Protein AF-A0A817QVK9-F1 (afdb_monomer)

Sequence (102 aa):
MHVDILDIEWAIRFHFGLRKRENTRFQMDVFDIIHTGEEEQTGIVRITVNPKYFRPTEVDLLIGNPKKAEEKLKWKRKITFKELVKEMVTADMELMRKDPTA

InterPro domains:
  IPR006368 GDP-mannose 4,6-dehydratase [PTHR43715] 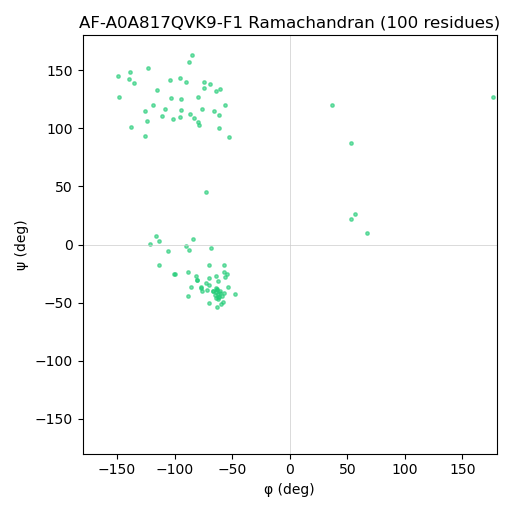(36-99)
  IPR016040 NAD(P)-binding domain [PF16363] (35-88)
  IPR036291 NAD(P)-binding domain superfamily [SSF51735] (42-92)

Organism: NCBI:txid392032

Secondary structure (DSSP, 8-state):
----THHHHHHHHHHH------SS-----------EEE-TTT--EEEE--GGG--SS--S------HHHHHHH-------HHHHHHHHHHHHHHHHHH-TT-

Radius of gyration: 24.94 Å; Cα contacts (8 Å, |Δi|>4): 41; chains: 1; bounding box: 66×49×49 Å

Solvent-accessible surface area (backbone atoms only — not comparable to full-atom values): 7004 Å² total; per-residue (Å²): 138,85,82,60,77,71,58,60,61,52,58,56,42,74,78,62,70,71,75,90,70,84,87,75,76,94,66,80,72,84,80,57,66,81,47,76,41,62,41,87,91,76,70,47,74,78,44,73,42,61,66,87,76,64,60,99,76,76,79,94,78,90,83,86,81,60,62,69,46,36,72,76,67,67,50,74,88,88,72,51,74,69,54,50,53,52,52,52,54,51,52,49,54,56,45,44,73,76,39,82,82,116

Structure (mmCIF, N/CA/C/O backbone):
data_AF-A0A817QVK9-F1
#
_entry.id   AF-A0A817QVK9-F1
#
loop_
_atom_site.group_PDB
_atom_site.id
_atom_site.type_symbol
_atom_site.label_atom_id
_atom_site.label_alt_id
_atom_site.label_comp_id
_atom_site.label_asym_id
_atom_site.label_entity_id
_atom_site.label_seq_id
_atom_site.pdbx_PDB_ins_code
_atom_site.Cartn_x
_atom_site.Cartn_y
_atom_site.Cartn_z
_atom_site.occupancy
_atom_site.B_iso_or_equiv
_atom_site.auth_seq_id
_atom_site.auth_comp_id
_atom_site.auth_asym_id
_atom_site.auth_atom_id
_atom_site.pdbx_PDB_model_num
ATOM 1 N N . MET A 1 1 ? -49.755 -31.015 -10.402 1.00 39.50 1 MET A N 1
ATOM 2 C CA . MET A 1 1 ? -48.476 -30.613 -9.783 1.00 39.50 1 MET A CA 1
ATOM 3 C C . MET A 1 1 ? -48.796 -29.531 -8.777 1.00 39.50 1 MET A C 1
ATOM 5 O O . MET A 1 1 ? -49.057 -28.403 -9.168 1.00 39.50 1 MET A O 1
ATOM 9 N N . HIS A 1 2 ? -48.946 -29.928 -7.519 1.00 36.94 2 HIS A N 1
ATOM 10 C CA . HIS A 1 2 ? -49.226 -29.022 -6.413 1.00 36.94 2 HIS A CA 1
ATOM 11 C C . HIS A 1 2 ? -47.864 -28.681 -5.809 1.00 36.94 2 HIS A C 1
ATOM 13 O O . HIS A 1 2 ? -47.145 -29.593 -5.414 1.00 36.94 2 HIS A O 1
ATOM 19 N N . VAL A 1 3 ? -47.464 -27.414 -5.881 1.00 39.34 3 VAL A N 1
ATOM 20 C CA . VAL A 1 3 ? -46.228 -26.937 -5.255 1.00 39.34 3 VAL A CA 1
ATOM 21 C C . VAL A 1 3 ? -46.656 -26.375 -3.909 1.00 39.34 3 VAL A C 1
ATOM 23 O O . VAL A 1 3 ? -47.400 -25.395 -3.862 1.00 39.34 3 VAL A O 1
ATOM 26 N N . ASP A 1 4 ? -46.284 -27.068 -2.839 1.00 38.50 4 ASP A N 1
ATOM 27 C CA . ASP A 1 4 ? -46.641 -26.697 -1.475 1.00 38.50 4 ASP A CA 1
ATOM 28 C C . ASP A 1 4 ? -45.908 -25.412 -1.065 1.00 38.50 4 ASP A C 1
ATOM 30 O O . ASP A 1 4 ? -44.714 -25.244 -1.308 1.00 38.50 4 ASP A O 1
ATOM 34 N N . ILE A 1 5 ? -46.611 -24.506 -0.381 1.00 45.84 5 ILE A N 1
ATOM 35 C CA . ILE A 1 5 ? -46.058 -23.255 0.181 1.00 45.84 5 ILE A CA 1
ATOM 36 C C . ILE A 1 5 ? -44.880 -23.516 1.145 1.00 45.84 5 ILE A C 1
ATOM 38 O O . ILE A 1 5 ? -44.059 -22.631 1.390 1.00 45.84 5 ILE A O 1
ATOM 42 N N . LEU A 1 6 ? -44.748 -24.750 1.636 1.00 43.06 6 LEU A N 1
ATOM 43 C CA . LEU A 1 6 ? -43.652 -25.207 2.488 1.00 43.06 6 LEU A CA 1
ATOM 44 C C . LEU A 1 6 ? -42.295 -25.315 1.763 1.00 43.06 6 LEU A C 1
ATOM 46 O O . LEU A 1 6 ? -41.267 -25.309 2.439 1.00 43.06 6 LEU A O 1
ATOM 50 N N . ASP A 1 7 ? -42.260 -25.345 0.425 1.00 47.91 7 ASP A N 1
ATOM 51 C CA . ASP A 1 7 ? -41.006 -25.432 -0.347 1.00 47.91 7 ASP A CA 1
ATOM 52 C C . ASP A 1 7 ? -40.294 -24.070 -0.496 1.00 47.91 7 ASP A C 1
ATOM 54 O O . ASP A 1 7 ? -39.064 -23.986 -0.523 1.00 47.91 7 ASP A O 1
ATOM 58 N N . ILE A 1 8 ? -41.048 -22.964 -0.525 1.00 49.88 8 ILE A N 1
ATOM 59 C CA . ILE A 1 8 ? -40.481 -21.608 -0.679 1.00 49.88 8 ILE A CA 1
ATOM 60 C C . ILE A 1 8 ? -39.872 -21.115 0.643 1.00 49.88 8 ILE A C 1
ATOM 62 O O . ILE A 1 8 ? -38.809 -20.490 0.656 1.00 49.88 8 ILE A O 1
ATOM 66 N N . GLU A 1 9 ? -40.500 -21.454 1.771 1.00 48.25 9 GLU A N 1
ATOM 67 C CA . GLU A 1 9 ? -39.979 -21.169 3.116 1.00 48.25 9 GLU A CA 1
ATOM 68 C C . GLU A 1 9 ? -38.633 -21.873 3.379 1.00 48.25 9 GLU A C 1
ATOM 70 O O . GLU A 1 9 ? -37.778 -21.336 4.091 1.00 48.25 9 GLU A O 1
ATOM 75 N N . TRP A 1 10 ? -38.400 -23.046 2.777 1.00 41.19 10 TRP A N 1
ATOM 76 C CA . TRP A 1 10 ? -37.140 -23.782 2.920 1.00 41.19 10 TRP A CA 1
ATOM 77 C C . TRP A 1 10 ? -36.006 -23.165 2.086 1.00 41.19 10 TRP A C 1
ATOM 79 O O . TRP A 1 10 ? -34.887 -23.003 2.582 1.00 41.19 10 TRP A O 1
ATOM 89 N N . ALA A 1 11 ? -36.307 -22.718 0.861 1.00 44.47 11 ALA A N 1
ATOM 90 C CA . ALA A 1 11 ? -35.336 -22.073 -0.027 1.00 44.47 11 ALA A CA 1
ATOM 91 C C . ALA A 1 11 ? -34.802 -20.739 0.531 1.00 44.47 11 ALA A C 1
ATOM 93 O O . ALA A 1 11 ? -33.609 -20.446 0.424 1.00 44.47 11 ALA A O 1
ATOM 94 N N . ILE A 1 12 ? -35.654 -19.952 1.196 1.00 48.06 12 ILE A N 1
ATOM 95 C CA . ILE A 1 12 ? -35.245 -18.677 1.809 1.00 48.06 12 ILE A CA 1
ATOM 96 C C . ILE A 1 12 ? -34.388 -18.913 3.066 1.00 48.06 12 ILE A C 1
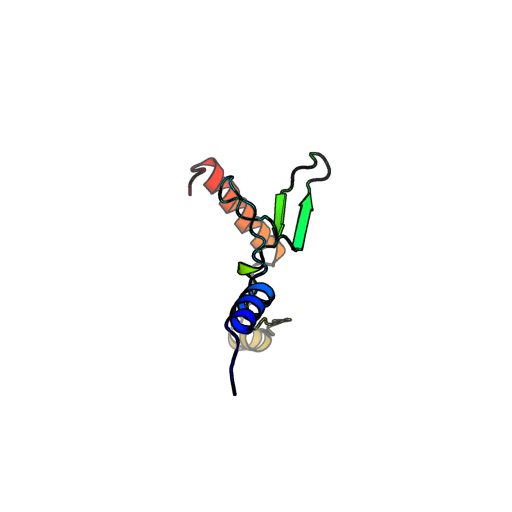ATOM 98 O O . ILE A 1 12 ? -33.448 -18.159 3.329 1.00 48.06 12 ILE A O 1
ATOM 102 N N . ARG A 1 13 ? -34.638 -19.990 3.824 1.00 45.41 13 ARG A N 1
ATOM 103 C CA . ARG A 1 13 ? -33.856 -20.319 5.029 1.00 45.41 13 ARG A CA 1
ATOM 104 C C . ARG A 1 13 ? -32.433 -20.788 4.732 1.00 45.41 13 ARG A C 1
ATOM 106 O O . ARG A 1 13 ? -31.539 -20.468 5.512 1.00 45.41 13 ARG A O 1
ATOM 113 N N . PHE A 1 14 ? -32.205 -21.512 3.635 1.00 40.78 14 PHE A N 1
ATOM 114 C CA . PHE A 1 14 ? -30.880 -22.070 3.336 1.00 40.78 14 PHE A CA 1
ATOM 115 C C . PHE A 1 14 ? -29.924 -21.054 2.690 1.00 40.78 14 PHE A C 1
ATOM 117 O O . PHE A 1 14 ? -28.715 -21.156 2.872 1.00 40.78 14 PHE A O 1
ATOM 124 N N . HIS A 1 15 ? -30.449 -20.046 1.984 1.00 48.22 15 HIS A N 1
ATOM 125 C CA . HIS A 1 15 ? -29.615 -19.032 1.328 1.00 48.22 15 HIS A CA 1
ATOM 126 C C . HIS A 1 15 ? -29.269 -17.829 2.226 1.00 48.22 15 HIS A C 1
ATOM 128 O O . HIS A 1 15 ? -28.253 -17.183 1.997 1.00 48.22 15 HIS A O 1
ATOM 134 N N . PHE A 1 16 ? -30.069 -17.536 3.262 1.00 40.09 16 PHE A N 1
ATOM 135 C CA . PHE A 1 16 ? -29.884 -16.342 4.108 1.00 40.09 16 PHE A CA 1
ATOM 136 C C . PHE A 1 16 ? -29.662 -16.609 5.605 1.00 40.09 16 PHE A C 1
ATOM 138 O O . PHE A 1 16 ? -29.503 -15.657 6.363 1.00 40.09 16 PHE A O 1
ATOM 145 N N . GLY A 1 17 ? -29.638 -17.867 6.065 1.00 44.78 17 GLY A N 1
ATOM 146 C CA . GLY A 1 17 ? -29.211 -18.200 7.434 1.00 44.78 17 GLY A CA 1
ATOM 147 C C . GLY A 1 17 ? -29.992 -17.499 8.558 1.00 44.78 17 GLY A C 1
ATOM 148 O O . GLY A 1 17 ? -29.462 -17.305 9.650 1.00 44.78 17 GLY A O 1
ATOM 149 N N . LEU A 1 18 ? -31.247 -17.104 8.326 1.00 39.09 18 LEU A N 1
ATOM 150 C CA . LEU A 1 18 ? -32.029 -16.355 9.309 1.00 39.09 18 LEU A CA 1
ATOM 151 C C . LEU A 1 18 ? -32.596 -17.289 10.385 1.00 39.09 18 LEU A C 1
ATOM 153 O O . LEU A 1 18 ? -33.573 -18.011 10.172 1.00 39.09 18 LEU A O 1
ATOM 157 N N . ARG A 1 19 ? -32.007 -17.243 11.583 1.00 39.94 19 ARG A N 1
ATOM 158 C CA . ARG A 1 19 ? -32.585 -17.832 12.796 1.00 39.94 19 ARG A CA 1
ATOM 159 C C . ARG A 1 19 ? -33.510 -16.796 13.439 1.00 39.94 19 ARG A C 1
ATOM 161 O O . ARG A 1 19 ? -33.032 -15.798 13.968 1.00 39.94 19 ARG A O 1
ATOM 168 N N . LYS A 1 20 ? -34.829 -17.028 13.448 1.00 39.94 20 LYS A N 1
ATOM 169 C CA . LYS A 1 20 ? -35.739 -16.221 14.281 1.00 39.94 20 LYS A CA 1
ATOM 170 C C . LYS A 1 20 ? -35.349 -16.407 15.751 1.00 39.94 20 LYS A C 1
ATOM 172 O O . LYS A 1 20 ? -35.546 -17.486 16.305 1.00 39.94 20 LYS A O 1
ATOM 177 N N . ARG A 1 21 ? -34.822 -15.361 16.386 1.00 40.84 21 ARG A N 1
ATOM 178 C CA . ARG A 1 21 ? -34.971 -15.169 17.830 1.00 40.84 21 ARG A CA 1
ATOM 179 C C . ARG A 1 21 ? -36.023 -14.098 18.052 1.00 40.84 21 ARG A C 1
ATOM 181 O O . ARG A 1 21 ? -35.949 -13.011 17.485 1.00 40.84 21 ARG A O 1
ATOM 188 N N . GLU A 1 22 ? -37.021 -14.449 18.846 1.00 44.06 22 GLU A N 1
ATOM 189 C CA . GLU A 1 22 ? -38.0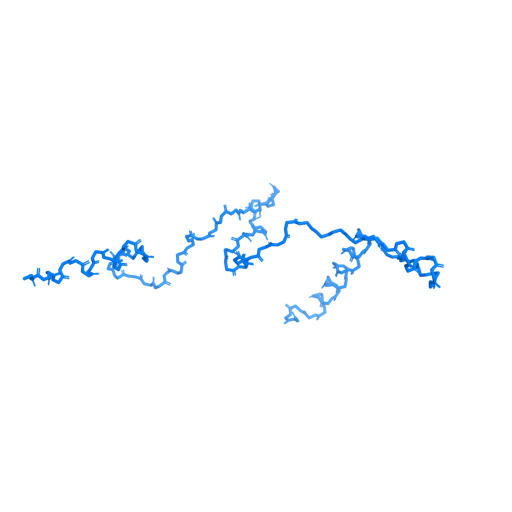08 -13.509 19.343 1.00 44.06 22 GLU A CA 1
ATOM 190 C C . GLU A 1 22 ? -37.318 -12.486 20.245 1.00 44.06 22 GLU A C 1
ATOM 192 O O . GLU A 1 22 ? -36.535 -12.843 21.122 1.00 44.06 22 GLU A O 1
A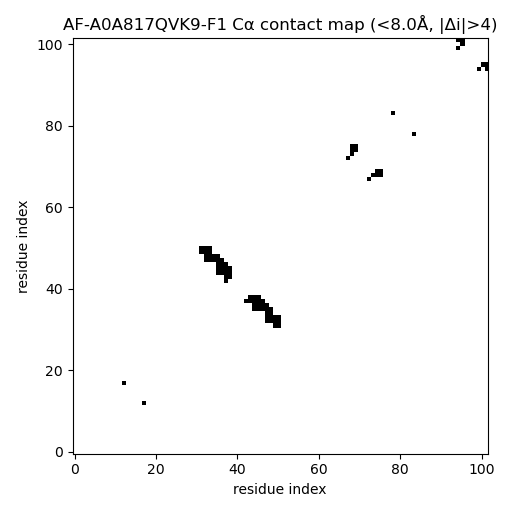TOM 197 N N . ASN A 1 23 ? -37.638 -11.218 19.993 1.00 40.88 23 ASN A N 1
ATOM 198 C CA . ASN A 1 23 ? -37.480 -10.097 20.906 1.00 40.88 23 ASN A CA 1
ATOM 199 C C . ASN A 1 23 ? -36.078 -9.906 21.505 1.00 40.88 23 ASN A C 1
ATOM 201 O O . ASN A 1 23 ? -35.815 -10.372 22.605 1.00 40.88 23 ASN A O 1
ATOM 205 N N . THR A 1 24 ? -35.208 -9.168 20.810 1.00 37.00 24 THR A N 1
ATOM 206 C CA . THR A 1 24 ? -34.251 -8.174 21.347 1.00 37.00 24 THR A CA 1
ATOM 207 C C . THR A 1 24 ? -33.429 -7.665 20.162 1.00 37.00 24 THR A C 1
ATOM 209 O O . THR A 1 24 ? -32.903 -8.490 19.432 1.00 37.00 24 THR A O 1
ATOM 212 N N . ARG A 1 25 ? -33.364 -6.332 19.986 1.00 34.50 25 ARG A N 1
ATOM 213 C CA . ARG A 1 25 ? -32.303 -5.523 19.338 1.00 34.50 25 ARG A CA 1
ATOM 214 C C . ARG A 1 25 ? -31.637 -6.155 18.103 1.00 34.50 25 ARG A C 1
ATOM 216 O O . ARG A 1 25 ? -30.966 -7.163 18.242 1.00 34.50 25 ARG A O 1
ATOM 223 N N . PHE A 1 26 ? -31.715 -5.508 16.933 1.00 36.09 26 PHE A N 1
ATOM 224 C CA . PHE A 1 26 ? -30.844 -5.829 15.792 1.00 36.09 26 PHE A CA 1
ATOM 225 C C . PHE A 1 26 ? -29.379 -5.794 16.253 1.00 36.09 26 PHE A C 1
ATOM 227 O O . PHE A 1 26 ? -28.750 -4.738 16.320 1.00 36.09 26 PHE A O 1
ATOM 234 N N . GLN A 1 27 ? -28.864 -6.944 16.666 1.00 35.91 27 GLN A N 1
ATOM 235 C CA . GLN A 1 27 ? -27.464 -7.174 16.902 1.00 35.91 27 GLN A CA 1
ATOM 236 C C . GLN A 1 27 ? -26.954 -7.493 15.510 1.00 35.91 27 GLN A C 1
ATOM 238 O O . GLN A 1 27 ? -27.355 -8.490 14.919 1.00 35.91 27 GLN A O 1
ATOM 243 N N . MET A 1 28 ? -26.195 -6.563 14.931 1.00 36.62 28 MET A N 1
ATOM 244 C CA . MET A 1 28 ? -25.488 -6.833 13.690 1.00 36.62 28 MET A CA 1
ATOM 245 C C . MET A 1 28 ? -24.541 -7.980 14.016 1.00 36.62 28 MET A C 1
ATOM 247 O O . MET A 1 28 ? -23.564 -7.802 14.745 1.00 36.62 28 MET A O 1
ATOM 251 N N . ASP A 1 29 ? -24.958 -9.174 13.620 1.00 38.31 29 ASP A N 1
ATOM 252 C CA . ASP A 1 29 ? -24.289 -10.416 13.927 1.00 38.31 29 ASP A CA 1
ATOM 253 C C . ASP A 1 29 ? -22.849 -10.305 13.426 1.00 38.31 29 ASP A C 1
ATOM 255 O O . ASP A 1 29 ? -22.588 -10.071 12.247 1.00 38.31 29 ASP A O 1
ATOM 259 N N . VAL A 1 30 ? -21.903 -10.437 14.354 1.00 46.44 30 VAL A N 1
ATOM 260 C CA . VAL A 1 30 ? -20.451 -10.475 14.120 1.00 46.44 30 VAL A CA 1
ATOM 261 C C . VAL A 1 30 ? -20.089 -11.825 13.481 1.00 46.44 30 VAL A C 1
ATOM 263 O O . VAL A 1 30 ? -19.191 -12.528 13.927 1.00 46.44 30 VAL A O 1
ATOM 266 N N . PHE A 1 31 ? -20.861 -12.256 12.484 1.00 43.78 31 PHE A N 1
ATOM 267 C CA . PHE A 1 31 ? -20.775 -13.590 11.892 1.00 43.78 31 PHE A CA 1
ATOM 268 C C . PHE A 1 31 ? -19.808 -13.670 10.708 1.00 43.78 31 PHE A C 1
ATOM 270 O O . PHE A 1 31 ? -19.557 -14.758 10.205 1.00 43.78 31 PHE A O 1
ATOM 277 N N . ASP A 1 32 ? -19.192 -12.547 10.338 1.00 52.41 32 ASP A N 1
ATOM 278 C CA . ASP A 1 32 ? -18.344 -12.447 9.151 1.00 52.41 32 ASP A CA 1
ATOM 279 C C . ASP A 1 32 ? -16.871 -12.124 9.466 1.00 52.41 32 ASP A C 1
ATOM 281 O O . ASP A 1 32 ? -16.084 -11.897 8.553 1.00 52.41 32 ASP A O 1
ATOM 285 N N . ILE A 1 33 ? -16.436 -12.100 10.734 1.00 54.56 33 ILE A N 1
ATOM 286 C CA . ILE A 1 33 ? -15.010 -11.880 11.042 1.00 54.56 33 ILE A CA 1
ATOM 287 C C . ILE A 1 33 ? -14.241 -13.181 10.815 1.00 54.56 33 ILE A C 1
ATOM 289 O O . ILE A 1 33 ? -14.277 -14.091 11.638 1.00 54.56 33 ILE A O 1
ATOM 293 N N . ILE A 1 34 ? -13.520 -13.254 9.696 1.00 64.31 34 ILE A N 1
ATOM 294 C CA . ILE A 1 34 ? -12.744 -14.448 9.335 1.00 64.31 34 ILE A CA 1
ATOM 295 C C . ILE A 1 34 ? -11.437 -14.513 10.150 1.00 64.31 34 ILE A C 1
ATOM 297 O O . ILE A 1 34 ? -11.023 -15.597 10.545 1.00 64.31 34 ILE A O 1
ATOM 301 N N . HIS A 1 35 ? -10.788 -13.369 10.416 1.00 70.88 35 HIS A N 1
ATOM 302 C CA . HIS A 1 35 ? -9.516 -13.290 11.153 1.00 70.88 35 HIS A CA 1
ATOM 303 C C . HIS A 1 35 ? -9.384 -11.976 11.947 1.00 70.88 35 HIS A C 1
ATOM 305 O O . HIS A 1 35 ? -9.811 -10.916 11.473 1.00 70.88 35 HIS A O 1
ATOM 311 N N . THR A 1 36 ? -8.748 -12.041 13.123 1.00 84.69 36 THR A N 1
ATOM 312 C CA . THR A 1 36 ? -8.415 -10.895 13.989 1.00 84.69 36 THR A CA 1
ATOM 313 C C . THR A 1 36 ? -6.912 -10.823 14.274 1.00 84.69 36 THR A C 1
ATOM 315 O O . THR A 1 36 ? -6.213 -11.834 14.257 1.00 84.69 36 THR A O 1
ATOM 318 N N . GLY A 1 37 ? -6.412 -9.609 14.513 1.00 87.69 37 GLY A N 1
ATOM 319 C CA . GLY A 1 37 ? -5.059 -9.341 14.995 1.00 87.69 37 GLY A CA 1
ATOM 320 C C . GLY A 1 37 ? -5.112 -8.623 16.339 1.00 87.69 37 GLY 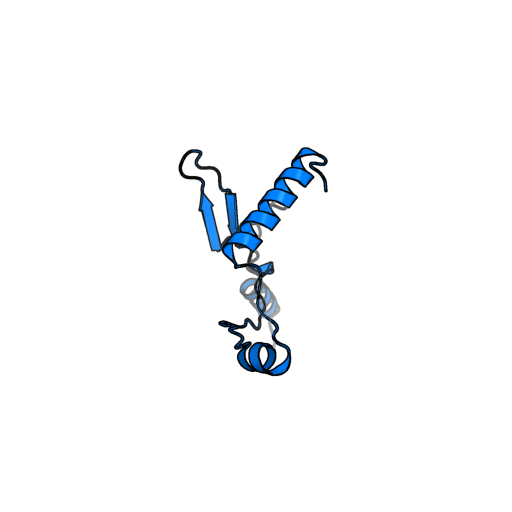A C 1
ATOM 321 O O . GLY A 1 37 ? -5.674 -7.526 16.433 1.00 87.69 37 GLY A O 1
ATOM 322 N N . GLU A 1 38 ? -4.531 -9.244 17.361 1.00 90.62 38 GLU A N 1
ATOM 323 C CA . GLU A 1 38 ? -4.480 -8.740 18.735 1.00 90.62 38 GLU A CA 1
ATOM 324 C C . GLU A 1 38 ? -3.099 -8.182 19.070 1.00 90.62 38 GLU A C 1
ATOM 326 O O . GLU A 1 38 ? -2.065 -8.710 18.658 1.00 90.62 38 GLU A O 1
ATOM 331 N N . GLU A 1 39 ? -3.084 -7.087 19.821 1.00 91.94 39 GLU A N 1
ATOM 332 C CA . GLU A 1 39 ? -1.866 -6.541 20.403 1.00 91.94 39 GLU A CA 1
ATOM 333 C C . GLU A 1 39 ? -1.446 -7.393 21.608 1.00 91.94 39 GLU A C 1
ATOM 335 O O . GLU A 1 39 ? -2.147 -7.440 22.616 1.00 91.94 39 GLU A O 1
ATOM 340 N N . GLU A 1 40 ? -0.276 -8.030 21.521 1.00 86.62 40 GLU A N 1
ATOM 341 C CA . GLU A 1 40 ? 0.225 -9.008 22.503 1.00 86.62 40 GLU A CA 1
ATOM 342 C C . GLU A 1 40 ? 0.237 -8.488 23.950 1.00 86.62 40 GLU A C 1
ATOM 344 O O . GLU A 1 40 ? -0.045 -9.223 24.891 1.00 86.62 40 GLU A O 1
ATOM 349 N N . GLN A 1 41 ? 0.543 -7.205 24.135 1.00 92.00 41 GLN A N 1
ATOM 350 C CA . GLN A 1 41 ? 0.728 -6.602 25.457 1.00 92.00 41 GLN A CA 1
ATOM 351 C C . GLN A 1 41 ? -0.592 -6.238 26.140 1.00 92.00 41 GLN A C 1
ATOM 353 O O . GLN A 1 41 ? -0.670 -6.218 27.367 1.00 92.00 41 GLN A O 1
ATOM 358 N N . THR A 1 42 ? -1.616 -5.899 25.357 1.00 92.88 42 THR A N 1
ATOM 359 C CA . THR A 1 42 ? -2.870 -5.325 25.866 1.00 92.88 42 THR A CA 1
ATOM 360 C C . THR A 1 42 ? -4.060 -6.261 25.678 1.00 92.88 42 THR A C 1
ATOM 362 O O . THR A 1 42 ? -5.094 -6.056 26.312 1.00 92.88 42 THR A O 1
ATOM 365 N N . GLY A 1 43 ? -3.940 -7.264 24.803 1.00 89.25 43 GLY A N 1
ATOM 366 C CA . GLY A 1 43 ? -5.049 -8.115 24.365 1.00 89.25 43 GLY A CA 1
ATOM 367 C C . GLY A 1 43 ? -6.095 -7.369 23.530 1.00 89.25 43 GLY A C 1
ATOM 368 O O . GLY A 1 43 ? -7.174 -7.897 23.273 1.00 89.25 43 GLY A O 1
ATOM 369 N N . ILE A 1 44 ? -5.825 -6.124 23.122 1.00 92.31 44 ILE A N 1
ATOM 370 C CA . ILE A 1 44 ? -6.771 -5.325 22.340 1.00 92.31 44 ILE A CA 1
ATOM 371 C C . ILE A 1 44 ? -6.703 -5.773 20.880 1.00 92.31 44 ILE A C 1
ATOM 373 O O . ILE A 1 44 ? -5.641 -5.748 20.255 1.00 92.31 44 ILE A O 1
ATOM 377 N N . VAL A 1 45 ? -7.855 -6.115 20.301 1.00 91.25 45 VAL A N 1
ATOM 378 C CA . VAL A 1 45 ? -7.984 -6.359 18.859 1.00 91.25 45 VAL A CA 1
ATOM 379 C C . VAL A 1 45 ? -7.737 -5.048 18.106 1.00 91.25 45 VAL A C 1
ATOM 381 O O . VAL A 1 45 ? -8.505 -4.094 18.235 1.00 91.25 45 VAL A O 1
ATOM 384 N N . ARG A 1 46 ? -6.663 -4.992 17.311 1.00 91.00 46 ARG A N 1
ATOM 385 C CA . ARG A 1 46 ? -6.298 -3.824 16.487 1.00 91.00 46 ARG A CA 1
ATOM 386 C C . ARG A 1 46 ? -6.719 -3.973 15.029 1.00 91.00 46 ARG A C 1
ATOM 388 O O . ARG A 1 46 ? -6.903 -2.969 14.349 1.00 91.00 46 ARG A O 1
ATOM 395 N N . ILE A 1 47 ? -6.851 -5.207 14.542 1.00 91.44 47 ILE A N 1
ATOM 396 C CA . ILE A 1 47 ? -7.111 -5.509 13.129 1.00 91.44 47 ILE A CA 1
ATOM 397 C C . ILE A 1 47 ? -8.201 -6.576 13.034 1.00 91.44 47 ILE A C 1
ATOM 399 O O . ILE A 1 47 ? -8.192 -7.547 13.787 1.00 91.44 47 ILE A O 1
ATOM 403 N N . THR A 1 48 ? -9.125 -6.417 12.086 1.00 90.88 48 THR A N 1
ATOM 404 C CA . THR A 1 48 ? -10.134 -7.429 11.741 1.00 90.88 48 THR A CA 1
ATOM 405 C C . THR A 1 48 ? -10.305 -7.497 10.225 1.00 90.88 48 THR A C 1
ATOM 407 O O . THR A 1 48 ? -10.126 -6.495 9.531 1.00 90.88 48 THR A O 1
ATOM 410 N N . VAL A 1 49 ? -10.632 -8.678 9.700 1.00 89.50 49 VAL A N 1
ATOM 411 C CA . VAL A 1 49 ? -10.941 -8.872 8.276 1.00 89.50 49 VAL A CA 1
ATOM 412 C C . VAL A 1 49 ? -12.448 -8.783 8.063 1.00 89.50 49 VAL A C 1
ATOM 414 O O . VAL A 1 49 ? -13.199 -9.531 8.683 1.00 89.50 49 VAL A O 1
ATOM 417 N N . ASN A 1 50 ? -12.881 -7.903 7.156 1.00 88.81 50 ASN A N 1
ATOM 418 C CA . ASN A 1 50 ? -14.282 -7.774 6.760 1.00 88.81 50 ASN A CA 1
ATOM 419 C C . ASN A 1 50 ? -14.495 -8.314 5.324 1.00 88.81 50 ASN A C 1
ATOM 421 O O . ASN A 1 50 ? -13.957 -7.729 4.377 1.00 88.81 50 ASN A O 1
ATOM 425 N N . PRO A 1 51 ? -15.299 -9.383 5.142 1.00 87.19 51 PRO A N 1
ATOM 426 C CA . PRO A 1 51 ? -15.590 -10.017 3.853 1.00 87.19 51 PRO A CA 1
ATOM 427 C C . PRO A 1 51 ? -16.134 -9.073 2.784 1.00 87.19 51 PRO A C 1
ATOM 429 O O . PRO A 1 51 ? -15.918 -9.299 1.596 1.00 87.19 51 PRO A O 1
ATOM 432 N N . LYS A 1 52 ? -16.778 -7.972 3.188 1.00 90.69 52 LYS A N 1
ATOM 433 C CA . LYS A 1 52 ? -17.302 -6.947 2.278 1.00 90.69 52 LYS A CA 1
ATOM 434 C C . LYS A 1 52 ? -16.233 -6.363 1.346 1.00 90.69 52 LYS A C 1
ATOM 436 O O . LYS A 1 52 ? -16.578 -5.887 0.267 1.00 90.69 52 LYS A O 1
ATOM 441 N N . TYR A 1 53 ? -14.965 -6.350 1.761 1.00 89.06 53 TYR A N 1
ATOM 442 C CA . TYR A 1 53 ? -13.876 -5.780 0.962 1.00 89.06 53 TYR A CA 1
ATOM 443 C C . TYR A 1 53 ? -13.234 -6.769 -0.020 1.00 89.06 53 TYR A C 1
ATOM 445 O O . TYR A 1 53 ? -12.397 -6.349 -0.816 1.00 89.06 53 TYR A O 1
ATOM 453 N N . PHE A 1 54 ? -13.620 -8.049 -0.011 1.00 89.25 54 PHE A N 1
ATOM 454 C CA . PHE A 1 54 ? -13.155 -9.005 -1.018 1.00 89.25 54 PHE A CA 1
ATOM 455 C C . PHE A 1 54 ? -13.861 -8.746 -2.343 1.00 89.25 54 PHE A C 1
ATOM 457 O O . PHE A 1 54 ? -15.084 -8.584 -2.385 1.00 89.25 54 PHE A O 1
ATOM 464 N N . ARG A 1 55 ? -13.108 -8.734 -3.445 1.00 91.44 55 ARG A N 1
ATOM 465 C CA . ARG A 1 55 ? -13.706 -8.626 -4.777 1.00 91.44 55 ARG A CA 1
ATOM 466 C C . AR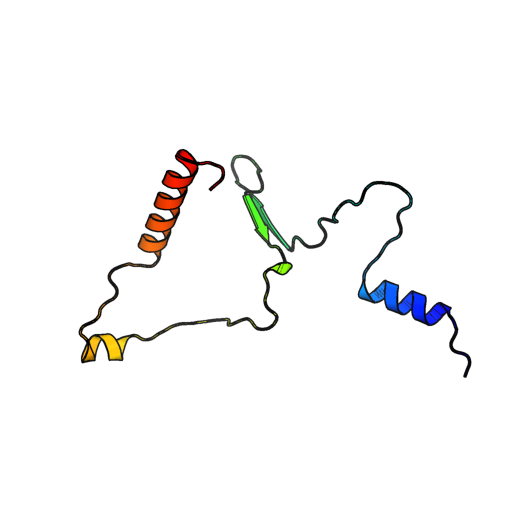G A 1 55 ? -13.881 -10.018 -5.387 1.00 91.44 55 ARG A C 1
ATOM 468 O O . ARG A 1 55 ? -13.002 -10.859 -5.225 1.00 91.44 55 ARG A O 1
ATOM 475 N N . PRO A 1 56 ? -14.972 -10.266 -6.140 1.00 89.31 56 PRO A N 1
ATOM 476 C CA . PRO A 1 56 ? -15.204 -11.554 -6.805 1.00 89.31 56 PRO A CA 1
ATOM 477 C C . PRO A 1 56 ? -14.085 -11.975 -7.766 1.00 89.31 56 PRO A C 1
ATOM 479 O O . PRO A 1 56 ? -13.919 -13.155 -8.056 1.00 89.31 56 PRO A O 1
ATOM 482 N N . THR A 1 57 ? -13.329 -11.003 -8.272 1.00 90.19 57 THR A N 1
ATOM 483 C CA . THR A 1 57 ? -12.185 -11.203 -9.159 1.00 90.19 57 THR A CA 1
ATOM 484 C C . THR A 1 57 ? -10.973 -10.501 -8.562 1.00 90.19 57 THR A C 1
ATOM 486 O O . THR A 1 57 ? -10.783 -9.300 -8.776 1.00 90.19 57 THR A O 1
ATOM 489 N N . GLU A 1 58 ? -10.175 -11.231 -7.787 1.00 88.12 58 GLU A N 1
ATOM 490 C CA . GLU A 1 58 ? -8.885 -10.738 -7.309 1.00 88.12 58 GLU A CA 1
ATOM 491 C C . GLU A 1 58 ? -7.766 -11.026 -8.308 1.00 88.12 58 GLU A C 1
ATOM 493 O O . GLU A 1 58 ? -7.864 -11.904 -9.166 1.00 88.12 58 GLU A O 1
ATOM 498 N N . VAL A 1 59 ? -6.702 -10.235 -8.206 1.00 91.12 59 VAL A N 1
ATOM 499 C CA . VAL A 1 59 ? -5.467 -10.453 -8.957 1.00 91.12 59 VAL A CA 1
ATOM 500 C C . VAL A 1 59 ? -4.391 -10.864 -7.965 1.00 91.12 59 VAL A C 1
ATOM 502 O O . VAL A 1 59 ? -3.949 -10.040 -7.169 1.00 91.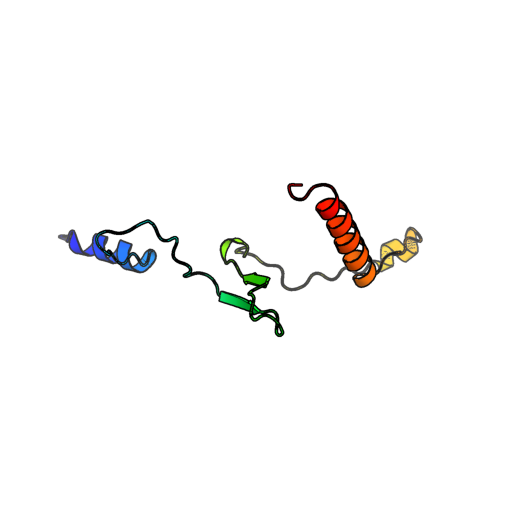12 59 VAL A O 1
ATOM 505 N N . ASP A 1 60 ? -3.960 -12.123 -8.034 1.00 90.81 60 ASP A N 1
ATOM 506 C CA . ASP A 1 60 ? -3.062 -12.709 -7.030 1.00 90.81 60 ASP A CA 1
ATOM 507 C C . ASP A 1 60 ? -1.689 -12.027 -6.975 1.00 90.81 60 ASP A C 1
ATOM 509 O O . ASP A 1 60 ? -1.108 -11.856 -5.903 1.00 90.81 60 ASP A O 1
ATOM 513 N N . LEU A 1 61 ? -1.143 -11.639 -8.133 1.00 94.19 61 LEU A N 1
ATOM 514 C CA . LEU A 1 61 ? 0.189 -11.055 -8.210 1.00 94.19 61 LEU A CA 1
ATOM 515 C C . LEU A 1 61 ? 0.317 -10.037 -9.342 1.00 94.19 61 LEU A C 1
ATOM 517 O O . LEU A 1 61 ? 0.085 -10.337 -10.513 1.00 94.19 61 LEU A O 1
ATOM 521 N N . LEU A 1 62 ? 0.784 -8.841 -8.986 1.00 95.19 62 LEU A N 1
ATOM 522 C CA . LEU A 1 62 ? 1.108 -7.768 -9.920 1.00 95.19 62 LEU A CA 1
ATOM 523 C C . LEU A 1 62 ? 2.561 -7.331 -9.726 1.00 95.19 62 LEU A C 1
ATOM 525 O O . LEU A 1 62 ? 2.897 -6.653 -8.757 1.00 95.19 62 LEU A O 1
ATOM 529 N N . ILE A 1 63 ? 3.427 -7.701 -10.672 1.00 95.69 63 ILE A N 1
ATOM 530 C CA . ILE A 1 63 ? 4.836 -7.292 -10.696 1.00 95.69 63 ILE A CA 1
ATOM 531 C C . ILE A 1 63 ? 5.145 -6.648 -12.048 1.00 95.69 63 ILE A C 1
ATOM 533 O O . ILE A 1 63 ? 5.118 -7.302 -13.0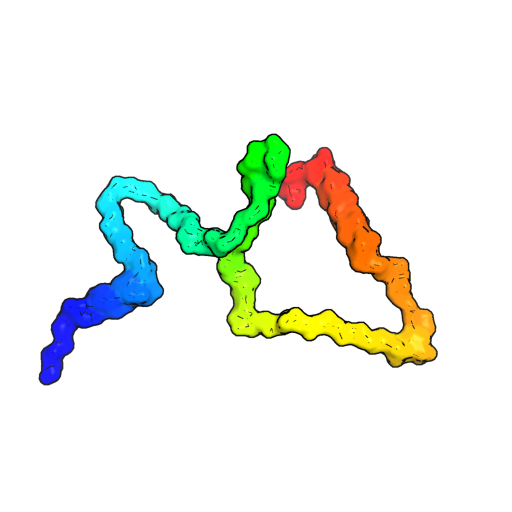89 1.00 95.69 63 ILE A O 1
ATOM 537 N N . GLY A 1 64 ? 5.465 -5.354 -12.034 1.00 95.75 64 GLY A N 1
ATOM 538 C CA . GLY A 1 64 ? 5.881 -4.613 -13.226 1.00 95.75 64 GLY A CA 1
ATOM 539 C C . GLY A 1 64 ? 7.396 -4.654 -13.449 1.00 95.75 64 GLY A C 1
ATOM 540 O O . GLY A 1 64 ? 8.169 -4.492 -12.508 1.00 95.75 64 GLY A O 1
ATOM 541 N N . ASN A 1 65 ? 7.828 -4.800 -14.707 1.00 96.94 65 ASN A N 1
ATOM 542 C CA . ASN A 1 65 ? 9.228 -4.639 -15.114 1.00 96.94 65 ASN A CA 1
ATOM 543 C C . ASN A 1 65 ? 9.443 -3.260 -15.781 1.00 96.94 65 ASN A C 1
ATOM 545 O O . ASN A 1 65 ? 9.010 -3.064 -16.920 1.00 96.94 65 ASN A O 1
ATOM 549 N N . PRO A 1 66 ? 10.129 -2.305 -15.125 1.00 97.00 66 PRO A N 1
ATOM 550 C CA . PRO A 1 66 ? 10.299 -0.950 -15.646 1.00 97.00 66 PRO A CA 1
ATOM 551 C C . PRO A 1 66 ? 11.459 -0.778 -16.643 1.00 97.00 66 PRO A C 1
ATOM 553 O O . PRO A 1 66 ? 11.700 0.349 -17.078 1.00 97.00 66 PRO A O 1
ATOM 556 N N . LYS A 1 67 ? 12.165 -1.846 -17.046 1.00 98.00 67 LYS A N 1
ATOM 557 C CA . LYS A 1 67 ? 13.397 -1.775 -17.862 1.00 98.00 67 LYS A CA 1
ATOM 558 C C . LYS A 1 67 ? 13.288 -0.854 -19.087 1.00 98.00 67 LYS A C 1
ATOM 560 O O . LYS A 1 67 ? 14.173 -0.042 -19.339 1.00 98.00 67 LYS A O 1
ATOM 565 N N . LYS A 1 68 ? 12.164 -0.899 -19.814 1.00 97.88 68 LYS A N 1
ATOM 566 C CA . LYS A 1 68 ? 11.927 -0.042 -20.993 1.00 97.88 68 LYS A CA 1
ATOM 567 C C . LYS A 1 68 ? 11.946 1.457 -20.655 1.00 97.88 68 LYS A C 1
ATOM 569 O O . LYS A 1 68 ? 12.455 2.253 -21.443 1.00 97.88 68 LYS A O 1
ATOM 574 N N . ALA A 1 69 ? 11.374 1.846 -19.517 1.00 97.94 69 ALA A N 1
ATOM 575 C CA . ALA A 1 69 ? 11.352 3.235 -19.064 1.00 97.94 69 ALA A CA 1
ATOM 576 C C . ALA A 1 69 ? 12.742 3.684 -18.594 1.00 97.94 69 ALA A C 1
ATOM 578 O O . ALA A 1 69 ? 13.175 4.789 -18.918 1.00 97.94 69 ALA A O 1
ATOM 579 N N . GLU A 1 70 ? 13.474 2.809 -17.905 1.00 98.12 70 GLU A N 1
ATOM 580 C CA . GLU A 1 70 ? 14.847 3.080 -17.464 1.00 98.12 70 GLU A CA 1
ATOM 581 C C . GLU A 1 70 ? 15.791 3.312 -18.654 1.00 98.12 70 GLU A C 1
ATOM 583 O O . GLU A 1 70 ? 16.586 4.253 -18.658 1.00 98.12 70 GLU A O 1
ATOM 588 N N . GLU A 1 71 ? 15.671 2.504 -19.708 1.00 98.31 71 GLU A N 1
ATOM 589 C CA . GLU A 1 71 ? 16.525 2.604 -20.893 1.00 98.31 71 GLU A CA 1
ATOM 590 C C . GLU A 1 71 ? 16.233 3.856 -21.723 1.00 98.31 71 GLU A C 1
ATOM 592 O O . GLU A 1 71 ? 17.161 4.604 -22.060 1.00 98.31 71 GLU A O 1
ATOM 597 N N . LYS A 1 72 ? 14.950 4.081 -22.045 1.00 98.31 72 LYS A N 1
ATOM 598 C CA . LYS A 1 72 ? 14.521 5.119 -22.994 1.00 98.31 72 LYS A CA 1
ATOM 599 C C . LYS A 1 72 ? 14.337 6.487 -22.356 1.00 98.31 72 LYS A C 1
ATOM 601 O O . LYS A 1 72 ? 14.639 7.488 -22.991 1.00 98.31 72 LYS A O 1
ATOM 606 N N . LEU A 1 73 ? 13.836 6.525 -21.125 1.00 98.31 73 LEU A N 1
ATOM 607 C CA . LEU A 1 73 ? 13.475 7.769 -20.440 1.00 98.31 73 LEU A CA 1
ATOM 608 C C . LEU A 1 73 ? 14.474 8.141 -19.344 1.00 98.31 73 LEU A C 1
ATOM 610 O O . LEU A 1 73 ? 14.328 9.192 -18.729 1.00 98.31 73 LEU A O 1
ATOM 614 N N . LYS A 1 74 ? 15.458 7.273 -19.059 1.00 97.31 74 LYS A N 1
ATOM 615 C CA . LYS A 1 74 ? 16.375 7.409 -17.911 1.00 97.31 74 LYS A CA 1
ATOM 616 C C . LYS A 1 74 ? 15.635 7.569 -16.579 1.00 97.31 74 LYS A C 1
ATOM 618 O O . LYS A 1 74 ? 16.191 8.071 -15.605 1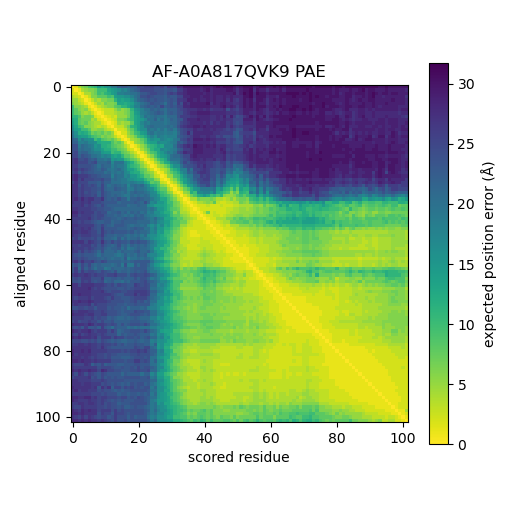.00 97.31 74 LYS A O 1
ATOM 623 N N . TRP A 1 75 ? 14.381 7.125 -16.532 1.00 98.06 75 TRP A N 1
ATOM 624 C CA . TRP A 1 75 ? 13.554 7.171 -15.339 1.00 98.06 75 TRP A CA 1
ATOM 625 C C . TRP A 1 75 ? 14.015 6.100 -14.354 1.00 98.06 75 TRP A C 1
ATOM 627 O O . TRP A 1 75 ? 14.320 4.987 -14.764 1.00 98.06 75 TRP A O 1
ATOM 637 N N . LYS A 1 76 ? 14.044 6.418 -13.058 1.00 96.38 76 LYS A N 1
ATOM 638 C CA . LYS A 1 76 ? 14.299 5.453 -11.982 1.00 96.38 76 LYS A CA 1
ATOM 639 C C . LYS A 1 76 ? 13.379 5.739 -10.803 1.00 96.38 76 LYS A C 1
ATOM 641 O O . LYS A 1 76 ? 13.150 6.904 -10.468 1.00 96.38 76 LYS A O 1
ATOM 646 N N . ARG A 1 77 ? 12.894 4.680 -10.145 1.00 96.06 77 ARG A N 1
ATOM 647 C CA . ARG A 1 77 ? 12.178 4.808 -8.867 1.00 96.06 77 ARG A CA 1
ATOM 648 C C . ARG A 1 77 ? 13.102 5.447 -7.825 1.00 96.06 77 ARG A C 1
ATOM 650 O O . ARG A 1 77 ? 14.260 5.050 -7.712 1.00 96.06 77 ARG A O 1
ATOM 657 N N . LYS A 1 78 ? 12.589 6.426 -7.083 1.00 97.00 78 LYS A N 1
ATOM 658 C CA . LYS A 1 78 ? 13.340 7.124 -6.025 1.00 97.00 78 LYS A CA 1
ATOM 659 C C . LYS A 1 78 ? 13.007 6.623 -4.623 1.00 97.00 78 LYS A C 1
ATOM 661 O O . LYS A 1 78 ? 13.834 6.752 -3.738 1.00 97.00 78 LYS A O 1
ATOM 666 N N . ILE A 1 79 ? 11.811 6.064 -4.455 1.00 97.06 79 ILE A N 1
ATOM 667 C CA . ILE A 1 79 ? 11.251 5.651 -3.171 1.00 97.06 79 ILE A CA 1
ATOM 668 C C . ILE A 1 79 ? 11.075 4.134 -3.174 1.00 97.06 79 ILE A C 1
ATOM 670 O O . ILE A 1 79 ? 10.587 3.546 -4.146 1.00 97.06 79 ILE A O 1
ATOM 674 N N . THR A 1 80 ? 11.508 3.493 -2.095 1.00 97.38 80 THR A N 1
ATOM 675 C CA . THR A 1 80 ? 11.262 2.077 -1.821 1.00 97.38 80 THR A CA 1
ATOM 676 C C . THR A 1 80 ? 9.904 1.877 -1.152 1.00 97.38 80 THR A C 1
ATOM 678 O O . THR A 1 80 ? 9.331 2.794 -0.573 1.00 97.38 80 THR A O 1
ATOM 681 N N . PHE A 1 81 ? 9.392 0.645 -1.163 1.00 96.44 81 PHE A N 1
ATOM 682 C CA . PHE A 1 81 ? 8.129 0.327 -0.492 1.00 96.44 81 PHE A CA 1
ATOM 683 C C . PHE A 1 81 ? 8.142 0.677 1.007 1.00 96.44 81 PHE A C 1
ATOM 685 O O . PHE A 1 81 ? 7.186 1.247 1.517 1.00 96.44 81 PHE A O 1
ATOM 692 N N . LYS A 1 82 ? 9.247 0.392 1.711 1.00 97.94 82 LYS A N 1
ATOM 693 C CA . LYS A 1 82 ? 9.367 0.686 3.149 1.00 97.94 82 LYS A CA 1
ATOM 694 C C . LYS A 1 82 ? 9.370 2.187 3.436 1.00 97.94 82 LYS A C 1
ATOM 696 O O . LYS A 1 82 ? 8.771 2.614 4.417 1.00 97.94 82 LYS A O 1
ATOM 701 N N . GLU A 1 83 ? 10.042 2.970 2.596 1.00 98.31 83 GLU A N 1
ATOM 702 C CA . GLU A 1 83 ? 10.048 4.431 2.714 1.00 98.31 83 GLU A CA 1
ATOM 703 C C . GLU A 1 83 ? 8.657 5.006 2.468 1.00 98.31 83 GLU A C 1
ATOM 705 O O . GLU A 1 83 ? 8.210 5.820 3.266 1.00 98.31 83 GLU A O 1
ATOM 710 N N . LEU A 1 84 ? 7.944 4.510 1.451 1.00 98.25 84 LEU A N 1
ATOM 711 C CA . LEU A 1 84 ? 6.565 4.915 1.177 1.00 98.25 84 LEU A CA 1
ATOM 712 C C . LEU A 1 84 ? 5.647 4.650 2.378 1.00 98.25 84 LEU A C 1
ATOM 714 O O . LEU A 1 84 ? 4.945 5.553 2.821 1.00 98.25 84 LEU A O 1
ATOM 718 N N . VAL A 1 85 ? 5.692 3.440 2.949 1.00 98.19 85 VAL A N 1
ATOM 719 C CA . VAL A 1 85 ? 4.901 3.095 4.146 1.00 98.19 85 VAL A CA 1
ATOM 720 C C . VAL A 1 85 ? 5.241 4.026 5.311 1.00 98.19 85 VAL A C 1
ATOM 722 O O . VAL A 1 85 ? 4.342 4.524 5.985 1.00 98.19 85 VAL A O 1
ATOM 725 N N . LYS A 1 86 ? 6.531 4.296 5.540 1.00 98.12 86 LYS A N 1
ATOM 726 C CA . LYS A 1 86 ? 6.973 5.197 6.610 1.00 98.12 86 LYS A CA 1
ATOM 727 C C . LYS A 1 86 ? 6.452 6.620 6.405 1.00 98.12 86 LYS A C 1
ATOM 729 O O . LYS A 1 86 ? 5.993 7.228 7.370 1.00 98.12 86 LYS A O 1
ATOM 734 N N . GLU A 1 87 ? 6.538 7.147 5.187 1.00 98.25 87 GLU A N 1
ATOM 735 C CA . GLU A 1 87 ? 6.076 8.496 4.850 1.00 98.25 87 GLU A CA 1
ATOM 736 C C . GLU A 1 87 ? 4.564 8.628 5.062 1.00 98.25 87 GLU A C 1
ATOM 738 O O . GLU A 1 87 ? 4.133 9.543 5.759 1.00 98.25 87 GLU A O 1
ATOM 743 N N . MET A 1 88 ? 3.783 7.658 4.573 1.00 98.19 88 MET A N 1
ATOM 744 C CA . MET A 1 88 ? 2.326 7.629 4.739 1.00 98.19 88 MET A CA 1
ATOM 745 C C . MET A 1 88 ? 1.912 7.595 6.215 1.00 98.19 88 MET A C 1
ATOM 747 O O . MET A 1 88 ? 1.157 8.452 6.659 1.00 98.19 88 MET A O 1
ATOM 751 N N . VAL A 1 89 ? 2.466 6.667 7.006 1.00 97.81 89 VAL A N 1
ATOM 752 C CA . VAL A 1 89 ? 2.138 6.558 8.440 1.00 97.81 89 VAL A CA 1
ATOM 753 C C . VAL A 1 89 ? 2.549 7.819 9.200 1.00 97.81 89 VAL A C 1
ATOM 755 O O . VAL A 1 89 ? 1.830 8.266 10.088 1.00 97.81 89 VAL A O 1
ATOM 758 N N . THR A 1 90 ? 3.696 8.414 8.864 1.00 98.25 90 THR A N 1
ATOM 759 C CA . THR A 1 90 ? 4.140 9.659 9.509 1.00 98.25 90 THR A CA 1
ATOM 760 C C . THR A 1 90 ? 3.177 10.805 9.214 1.00 98.25 90 THR A C 1
ATOM 762 O O . THR A 1 90 ? 2.774 11.504 10.142 1.00 98.25 90 THR A O 1
ATOM 765 N N . ALA A 1 91 ? 2.768 10.956 7.954 1.00 98.00 91 ALA A N 1
ATOM 766 C CA . ALA A 1 91 ? 1.813 11.976 7.546 1.00 98.00 91 ALA A CA 1
ATOM 767 C C . ALA A 1 91 ? 0.453 11.800 8.243 1.00 98.00 91 ALA A C 1
ATOM 769 O O . ALA A 1 91 ? -0.074 12.766 8.795 1.00 98.00 91 ALA A O 1
ATOM 770 N N . ASP A 1 92 ? -0.072 10.573 8.302 1.00 98.06 92 ASP A N 1
ATOM 771 C CA . ASP A 1 92 ? -1.340 10.284 8.981 1.00 98.06 92 ASP A CA 1
ATOM 772 C C . ASP A 1 92 ? -1.249 10.546 10.490 1.00 98.06 92 ASP A C 1
ATOM 774 O O . ASP A 1 92 ? -2.150 11.148 11.071 1.00 98.06 92 ASP A O 1
ATOM 778 N N . MET A 1 93 ? -0.141 10.181 11.146 1.00 97.75 93 MET A N 1
ATOM 779 C CA . MET A 1 93 ? 0.067 10.511 12.562 1.00 97.75 93 MET A CA 1
ATOM 780 C C . MET A 1 93 ? 0.078 12.024 12.805 1.00 97.75 93 MET A C 1
ATOM 782 O O . MET A 1 93 ? -0.484 12.493 13.796 1.00 97.75 93 MET A O 1
ATOM 786 N N . GLU A 1 94 ? 0.723 12.801 11.935 1.00 97.88 94 GLU A N 1
ATOM 787 C CA . GLU A 1 94 ? 0.732 14.262 12.044 1.00 97.88 94 GLU A CA 1
ATOM 788 C C . GLU A 1 94 ? -0.653 14.870 11.816 1.00 97.88 94 GLU A C 1
ATOM 790 O O . GLU A 1 94 ? -1.029 15.804 12.531 1.00 97.88 94 GLU A O 1
ATOM 795 N N . LEU A 1 95 ? -1.409 14.340 10.852 1.00 97.94 95 LEU A N 1
ATOM 796 C CA . LEU A 1 95 ? -2.778 14.755 10.564 1.00 97.94 95 LEU A CA 1
ATOM 797 C C . LEU A 1 95 ? -3.692 14.474 11.760 1.00 97.94 95 LEU A C 1
ATOM 799 O O . LEU A 1 95 ? -4.293 15.404 12.292 1.00 97.94 95 LEU A O 1
ATOM 803 N N . MET A 1 96 ? -3.706 13.235 12.252 1.00 97.75 96 MET A N 1
ATOM 804 C CA . MET A 1 96 ? -4.560 12.803 13.365 1.00 97.75 96 MET A CA 1
ATOM 805 C C . MET A 1 96 ? -4.232 13.512 14.686 1.00 97.75 96 MET A C 1
ATOM 807 O O . MET A 1 96 ? -5.104 13.685 15.535 1.00 97.75 96 MET A O 1
ATOM 811 N N . ARG A 1 97 ? -2.983 13.964 14.880 1.00 96.38 97 ARG A N 1
ATOM 812 C CA . ARG A 1 97 ? -2.610 14.807 16.033 1.00 96.38 97 ARG A CA 1
ATOM 813 C C . ARG A 1 97 ? -3.199 16.214 15.963 1.00 96.38 97 ARG A C 1
ATOM 815 O O . ARG A 1 97 ? -3.374 16.829 17.012 1.00 96.38 97 ARG A O 1
ATOM 822 N N . LYS A 1 98 ? -3.428 16.743 14.758 1.00 96.75 98 LYS A N 1
ATOM 823 C CA . LYS A 1 98 ? -3.993 18.083 14.536 1.00 96.75 98 LYS A CA 1
ATOM 824 C C . LYS A 1 98 ? -5.516 18.045 14.497 1.00 96.75 98 LYS A C 1
ATOM 826 O O . LYS A 1 98 ? -6.149 18.897 15.109 1.00 96.75 98 LYS A O 1
ATOM 831 N N . ASP A 1 99 ? -6.071 17.064 13.797 1.00 96.19 99 ASP A N 1
ATOM 832 C CA . ASP A 1 99 ? -7.505 16.853 13.635 1.00 96.19 99 ASP A CA 1
ATOM 833 C C . ASP A 1 99 ? -7.827 15.354 13.750 1.00 96.19 99 ASP A C 1
ATOM 835 O O . ASP A 1 99 ? -7.630 14.600 12.796 1.00 96.19 99 ASP A O 1
ATOM 839 N N . PRO A 1 100 ? -8.323 14.902 14.915 1.00 94.38 100 PRO A N 1
ATOM 840 C CA . PRO A 1 100 ? -8.701 13.505 15.130 1.00 94.38 100 PRO A CA 1
ATOM 841 C C . PRO A 1 100 ? -9.930 13.038 14.333 1.00 94.38 100 PRO A C 1
ATOM 843 O O . PRO A 1 100 ? -10.324 11.881 14.469 1.00 94.38 100 PRO A O 1
ATOM 846 N N . THR A 1 101 ? -10.583 13.930 13.582 1.00 95.00 101 THR A N 1
ATOM 847 C CA . THR A 1 101 ? -11.809 13.645 12.817 1.00 95.00 101 THR A CA 1
ATOM 848 C C . THR A 1 101 ? -11.628 13.722 11.301 1.00 95.00 101 THR A C 1
ATOM 850 O O . THR A 1 101 ? -12.616 13.570 10.579 1.00 95.00 101 THR A O 1
ATOM 853 N N . ALA A 1 102 ? -10.398 13.966 10.838 1.00 85.19 102 ALA A N 1
ATOM 854 C CA . ALA A 1 102 ? -10.053 14.082 9.422 1.00 85.19 102 ALA A CA 1
ATOM 855 C C . ALA A 1 102 ? -10.180 12.767 8.632 1.00 85.19 102 ALA A C 1
ATOM 857 O O . ALA A 1 102 ? -10.122 11.674 9.242 1.00 85.19 102 ALA A O 1
#

pLDDT: mean 77.04, std 24.55, range [34.5, 98.31]

Mean predicted aligned error: 14.28 Å

Foldseek 3Di:
DDDDPVVVVVVVCVVPVDDDDPDDDPPVPPVAFPDWDADPPPRDTPDTDGPVPDDPDDDPDDDDDCVVCCVPVVDDDPDDPVRVVVVVVVVVVVVCVVPVPD